Protein AF-A0A1Q5RQG5-F1 (afdb_monomer)

pLDDT: mean 90.96, std 10.61, range [36.56, 98.44]

Sequence (100 aa):
MNDRYRGVFGPRDALFANEADLTARGLAHGDLVEIETALPSGEPRRLTLTAIVYDIARGSVAAYYPEANGLVPLDYQDKESGTPSYKSVPVHIRRTVQAA

Foldseek 3Di:
DADPVQRRDDDQLEKEAAQVQCVVQVHDQQFWKKKWFPDPDDDIQIDIGGYHYDPDDHPDIDGDPPRCVSRFDQVCADPPPSHTPPPDGDIDMHGDPDDD

Structure (mmCIF, N/CA/C/O backbone):
data_AF-A0A1Q5RQG5-F1
#
_entry.id   AF-A0A1Q5RQG5-F1
#
loop_
_atom_site.group_PDB
_atom_site.id
_atom_site.type_symbol
_atom_site.label_atom_id
_atom_site.label_alt_id
_atom_site.label_comp_id
_atom_site.label_asym_id
_atom_site.label_entity_id
_atom_site.label_seq_id
_atom_site.pdbx_PDB_ins_code
_atom_site.Cartn_x
_atom_site.Cartn_y
_atom_site.Cartn_z
_atom_site.occupancy
_atom_site.B_iso_or_equiv
_atom_site.auth_seq_id
_atom_site.auth_comp_id
_atom_site.auth_asym_id
_atom_site.auth_atom_id
_atom_site.pdbx_PDB_model_num
ATOM 1 N N . MET A 1 1 ? 6.945 15.653 -10.004 1.00 62.50 1 MET A N 1
ATOM 2 C CA . MET A 1 1 ? 7.755 15.600 -8.765 1.00 62.50 1 MET A CA 1
ATOM 3 C C . MET A 1 1 ? 8.335 14.195 -8.695 1.00 62.50 1 MET A C 1
ATOM 5 O O . MET A 1 1 ? 7.542 13.275 -8.726 1.00 62.50 1 MET A O 1
ATOM 9 N N . ASN A 1 2 ? 9.660 14.009 -8.691 1.00 83.50 2 ASN A N 1
ATOM 10 C CA . ASN A 1 2 ? 10.280 12.677 -8.834 1.00 83.50 2 ASN A CA 1
ATOM 11 C C . ASN A 1 2 ? 10.879 12.201 -7.501 1.00 83.50 2 ASN A C 1
ATOM 13 O O . ASN A 1 2 ? 11.639 12.953 -6.884 1.00 83.50 2 ASN A O 1
ATOM 17 N N . ASP A 1 3 ? 10.600 10.962 -7.089 1.00 83.88 3 ASP A N 1
ATOM 18 C CA . ASP A 1 3 ? 11.326 10.299 -5.999 1.00 83.88 3 ASP A CA 1
ATOM 19 C C . ASP A 1 3 ? 12.568 9.610 -6.575 1.00 83.88 3 ASP A C 1
ATOM 21 O O . ASP A 1 3 ? 12.554 8.455 -7.005 1.00 83.88 3 ASP A O 1
ATOM 25 N N . ARG A 1 4 ? 13.673 10.356 -6.568 1.00 85.38 4 ARG A N 1
ATOM 26 C CA . ARG A 1 4 ? 14.973 9.875 -7.044 1.00 85.38 4 ARG A CA 1
ATOM 27 C C . ARG A 1 4 ? 15.570 8.778 -6.162 1.00 85.38 4 ARG A C 1
ATOM 29 O O . ARG A 1 4 ? 16.405 8.032 -6.656 1.00 85.38 4 ARG A O 1
ATOM 36 N N . TYR A 1 5 ? 15.168 8.674 -4.895 1.00 84.75 5 TYR A N 1
ATOM 37 C CA . TYR A 1 5 ? 15.681 7.640 -3.993 1.00 84.75 5 TYR A CA 1
ATOM 38 C C . TYR A 1 5 ? 15.096 6.269 -4.321 1.00 84.75 5 TYR A C 1
ATOM 40 O O . TYR A 1 5 ? 15.781 5.264 -4.166 1.00 84.75 5 TYR A O 1
ATOM 48 N N . ARG A 1 6 ? 13.847 6.233 -4.795 1.00 84.31 6 ARG A N 1
ATOM 49 C CA . ARG A 1 6 ? 13.139 4.992 -5.152 1.00 84.31 6 ARG A CA 1
ATOM 50 C C . ARG A 1 6 ? 13.032 4.748 -6.655 1.00 84.31 6 ARG A C 1
ATOM 52 O O . ARG A 1 6 ? 12.378 3.798 -7.065 1.00 84.31 6 ARG A O 1
ATOM 59 N N . GLY A 1 7 ? 13.637 5.610 -7.473 1.00 81.88 7 GLY A N 1
ATOM 60 C CA . GLY A 1 7 ? 13.565 5.515 -8.933 1.00 81.88 7 GLY A CA 1
ATOM 61 C C . GLY A 1 7 ? 12.155 5.725 -9.499 1.00 81.88 7 GLY A C 1
ATOM 62 O O . GLY A 1 7 ? 11.872 5.254 -10.595 1.00 81.88 7 GLY A O 1
ATOM 63 N N . VAL A 1 8 ? 11.270 6.416 -8.769 1.00 82.38 8 VAL A N 1
ATOM 64 C CA . VAL A 1 8 ? 9.901 6.702 -9.220 1.00 82.38 8 VAL A CA 1
ATOM 65 C C . VAL A 1 8 ? 9.858 8.081 -9.867 1.00 82.38 8 VAL A C 1
ATOM 67 O O . VAL A 1 8 ? 10.124 9.107 -9.231 1.00 82.38 8 VAL A O 1
ATOM 70 N N . PHE A 1 9 ? 9.504 8.104 -11.148 1.00 82.69 9 PHE A N 1
ATOM 71 C CA . PHE A 1 9 ? 9.395 9.312 -11.958 1.00 82.69 9 PHE A CA 1
ATOM 72 C C . PHE A 1 9 ? 7.934 9.537 -12.345 1.00 82.69 9 PHE A C 1
ATOM 74 O O . PHE A 1 9 ? 7.261 8.606 -12.777 1.00 82.69 9 PHE A O 1
ATOM 81 N N . GLY A 1 10 ? 7.451 10.774 -12.221 1.00 78.44 10 GLY A N 1
ATOM 82 C CA . GLY A 1 10 ? 6.058 11.099 -12.534 1.00 78.44 10 GLY A CA 1
ATOM 83 C C . GLY A 1 10 ? 5.115 11.020 -11.322 1.00 78.44 10 GLY A C 1
ATOM 84 O O . GLY A 1 10 ? 5.503 11.475 -10.242 1.00 78.44 10 GLY A O 1
ATOM 85 N N . PRO A 1 11 ? 3.857 10.572 -11.501 1.00 80.25 11 PRO A N 1
ATOM 86 C CA . PRO A 1 11 ? 2.848 10.549 -10.441 1.00 80.25 11 PRO A CA 1
ATOM 87 C C . PRO A 1 11 ? 3.259 9.689 -9.241 1.00 80.25 11 PRO A C 1
ATOM 89 O O . PRO A 1 11 ? 3.971 8.696 -9.377 1.00 80.25 11 PRO A O 1
ATOM 92 N N . ARG A 1 12 ? 2.787 10.074 -8.052 1.00 90.75 12 ARG A N 1
ATOM 93 C CA . ARG A 1 12 ? 3.045 9.377 -6.778 1.00 90.75 12 ARG A CA 1
ATOM 94 C C . ARG A 1 12 ? 1.956 8.356 -6.438 1.00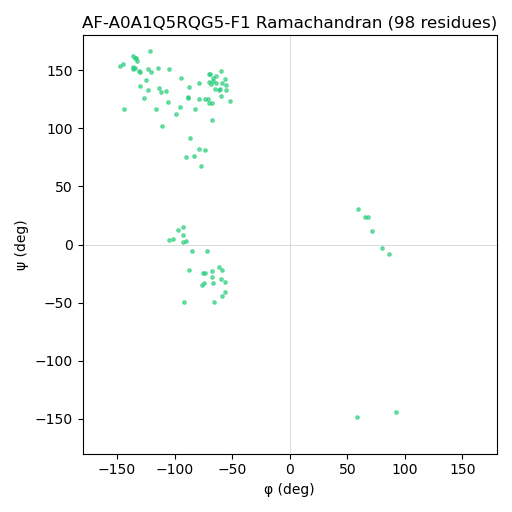 90.75 12 ARG A C 1
ATOM 96 O O . ARG A 1 12 ? 1.905 7.860 -5.317 1.00 90.75 12 ARG A O 1
ATOM 103 N N . ASP A 1 13 ? 1.133 7.997 -7.416 1.00 92.56 13 ASP A N 1
ATOM 104 C CA . ASP A 1 13 ? 0.119 6.951 -7.299 1.00 92.56 13 ASP A CA 1
ATOM 105 C C . ASP A 1 13 ? 0.802 5.580 -7.398 1.00 92.56 13 ASP A C 1
ATOM 107 O O . ASP A 1 13 ? 0.680 4.864 -8.390 1.00 92.56 13 ASP A O 1
ATOM 111 N N . ALA A 1 14 ? 1.603 5.253 -6.383 1.00 94.69 14 ALA A N 1
ATOM 112 C CA . ALA A 1 14 ? 2.471 4.085 -6.344 1.00 94.69 14 ALA A CA 1
ATOM 113 C C . ALA A 1 14 ? 2.170 3.210 -5.123 1.00 94.69 14 ALA A C 1
ATOM 115 O O . ALA A 1 14 ? 2.111 3.697 -3.991 1.00 94.69 14 ALA A O 1
ATOM 116 N N . LEU A 1 15 ? 2.050 1.906 -5.366 1.00 96.94 15 LEU A N 1
ATOM 117 C CA . LEU A 1 15 ? 1.994 0.864 -4.353 1.00 96.94 15 LEU A CA 1
ATOM 118 C C . LEU A 1 15 ? 3.277 0.033 -4.422 1.00 96.94 15 LEU A C 1
ATOM 120 O O . LEU A 1 15 ? 3.432 -0.821 -5.293 1.00 96.94 15 LEU A O 1
ATOM 124 N N . PHE A 1 16 ? 4.195 0.279 -3.496 1.00 97.44 16 PHE A N 1
ATOM 125 C CA . PHE A 1 16 ? 5.414 -0.504 -3.350 1.00 97.44 16 PHE A CA 1
ATOM 126 C C . PHE A 1 16 ? 5.094 -1.866 -2.745 1.00 97.44 16 PHE A C 1
ATOM 128 O O . PHE A 1 16 ? 4.504 -1.939 -1.664 1.00 97.44 16 PHE A O 1
ATOM 135 N N . ALA A 1 17 ? 5.502 -2.935 -3.419 1.00 98.00 17 ALA A N 1
ATOM 136 C CA . ALA A 1 17 ? 5.224 -4.301 -3.000 1.00 98.00 17 ALA A CA 1
ATOM 137 C C . ALA A 1 17 ? 6.386 -5.239 -3.332 1.00 98.00 17 ALA A C 1
ATOM 139 O O . ALA A 1 17 ? 7.167 -4.999 -4.256 1.00 98.00 17 ALA A O 1
ATOM 140 N N . ASN A 1 18 ? 6.470 -6.337 -2.583 1.00 98.44 18 ASN A N 1
ATOM 141 C CA . ASN A 1 18 ? 7.432 -7.392 -2.852 1.00 98.44 18 ASN A CA 1
ATOM 142 C C . ASN A 1 18 ? 7.078 -8.123 -4.161 1.00 98.44 18 ASN A C 1
ATOM 144 O O . ASN A 1 18 ? 5.915 -8.457 -4.399 1.00 98.44 18 ASN A O 1
ATOM 148 N N . GLU A 1 19 ? 8.082 -8.423 -4.987 1.00 98.12 19 GLU A N 1
ATOM 149 C CA . GLU A 1 19 ? 7.898 -9.102 -6.279 1.00 98.12 19 GLU A CA 1
ATOM 150 C C . GLU A 1 19 ? 7.182 -10.455 -6.151 1.00 98.12 19 GLU A C 1
ATOM 152 O O . GLU A 1 19 ? 6.287 -10.765 -6.943 1.00 98.12 19 GLU A O 1
ATOM 157 N N . ALA A 1 20 ? 7.514 -11.246 -5.126 1.00 98.31 20 ALA A N 1
ATOM 158 C CA . ALA A 1 20 ? 6.900 -12.554 -4.915 1.00 98.31 20 ALA A CA 1
ATOM 159 C C . ALA A 1 20 ? 5.410 -12.438 -4.559 1.00 98.31 20 ALA A C 1
ATOM 161 O O . ALA A 1 20 ? 4.609 -13.288 -4.948 1.00 98.31 20 ALA A O 1
ATOM 162 N N . ASP A 1 21 ? 5.020 -11.380 -3.847 1.00 98.00 21 ASP A N 1
ATOM 163 C CA . ASP A 1 21 ? 3.628 -11.159 -3.456 1.00 98.00 21 ASP A CA 1
ATOM 164 C C . ASP A 1 21 ? 2.770 -10.655 -4.616 1.00 98.00 21 ASP A C 1
ATOM 166 O O . ASP A 1 21 ? 1.594 -11.028 -4.699 1.00 98.00 21 ASP A O 1
ATOM 170 N N . LEU A 1 22 ? 3.346 -9.842 -5.507 1.00 97.38 22 LEU A N 1
ATOM 171 C CA . LEU A 1 22 ? 2.707 -9.455 -6.765 1.00 97.38 22 LEU A CA 1
ATOM 172 C C . LEU A 1 22 ? 2.541 -10.674 -7.677 1.00 97.38 22 LEU A C 1
ATOM 174 O O . 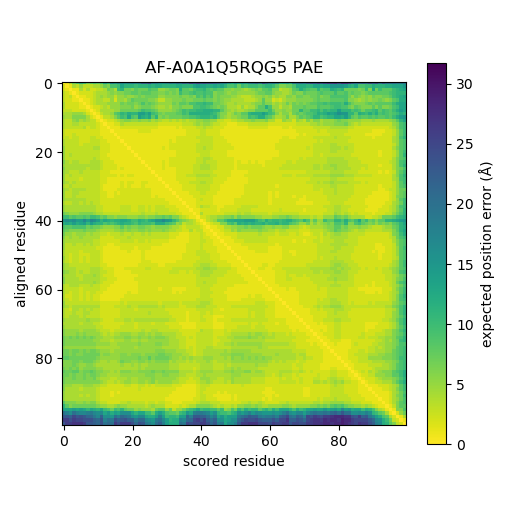LEU A 1 22 ? 1.426 -10.970 -8.109 1.00 97.38 22 LEU A O 1
ATOM 178 N N . THR A 1 23 ? 3.612 -11.446 -7.869 1.00 97.12 23 THR A N 1
ATOM 179 C CA . THR A 1 23 ? 3.609 -12.653 -8.709 1.00 97.12 23 THR A CA 1
ATOM 180 C C . THR A 1 23 ? 2.581 -13.676 -8.224 1.00 97.12 23 THR A C 1
ATOM 182 O O . THR A 1 23 ? 1.797 -14.191 -9.019 1.00 97.12 23 THR A O 1
ATOM 185 N N . ALA A 1 24 ? 2.504 -13.920 -6.910 1.00 97.00 24 ALA A N 1
ATOM 186 C CA . ALA A 1 24 ? 1.514 -14.823 -6.315 1.00 97.00 24 ALA A CA 1
ATOM 187 C C . ALA A 1 24 ? 0.055 -14.377 -6.541 1.00 97.00 24 ALA A C 1
ATOM 189 O O . ALA A 1 24 ? -0.862 -15.187 -6.420 1.00 97.00 24 ALA A O 1
ATOM 190 N N . ARG A 1 25 ? -0.167 -13.099 -6.870 1.00 95.25 25 ARG A N 1
ATOM 191 C CA . ARG A 1 25 ? -1.475 -12.513 -7.203 1.00 95.25 25 ARG A CA 1
ATOM 192 C C . ARG A 1 25 ? -1.688 -12.341 -8.712 1.00 95.25 25 ARG A C 1
ATOM 194 O O . ARG A 1 25 ? -2.704 -11.780 -9.110 1.00 95.25 25 ARG A O 1
ATOM 201 N N . GLY A 1 26 ? -0.756 -12.806 -9.548 1.00 96.06 26 GLY A N 1
ATOM 202 C CA . GLY A 1 26 ? -0.804 -12.626 -11.002 1.00 96.06 26 GLY A CA 1
ATOM 203 C C . GLY A 1 26 ? -0.608 -11.173 -11.452 1.00 96.06 26 GLY A C 1
ATOM 204 O O . GLY A 1 26 ? -1.077 -10.809 -12.530 1.00 96.06 26 GLY A O 1
ATOM 205 N N . LEU A 1 27 ? 0.043 -10.351 -10.623 1.00 96.38 27 LEU A N 1
ATOM 206 C CA . LEU A 1 27 ? 0.343 -8.941 -10.871 1.00 96.38 27 LEU A CA 1
ATOM 207 C C . LEU A 1 27 ? 1.822 -8.761 -11.231 1.00 96.38 27 LEU A C 1
ATOM 209 O O . LEU A 1 27 ? 2.675 -9.506 -10.747 1.00 96.38 27 LEU A O 1
ATOM 213 N N . ALA A 1 28 ? 2.125 -7.741 -12.030 1.00 96.06 28 ALA A N 1
ATOM 214 C CA . ALA A 1 28 ? 3.485 -7.369 -12.412 1.00 96.06 28 ALA A CA 1
ATOM 215 C C . ALA A 1 28 ? 3.833 -5.926 -12.006 1.00 96.06 28 ALA A C 1
ATOM 217 O O . ALA A 1 28 ? 2.961 -5.123 -11.673 1.00 96.06 28 ALA A O 1
ATOM 218 N N . HIS A 1 29 ? 5.124 -5.584 -12.050 1.00 94.94 29 HIS A N 1
ATOM 219 C CA . HIS A 1 29 ? 5.563 -4.189 -11.970 1.00 94.94 29 HIS A CA 1
ATOM 220 C C . HIS A 1 29 ? 4.868 -3.357 -13.060 1.00 94.94 29 HIS A C 1
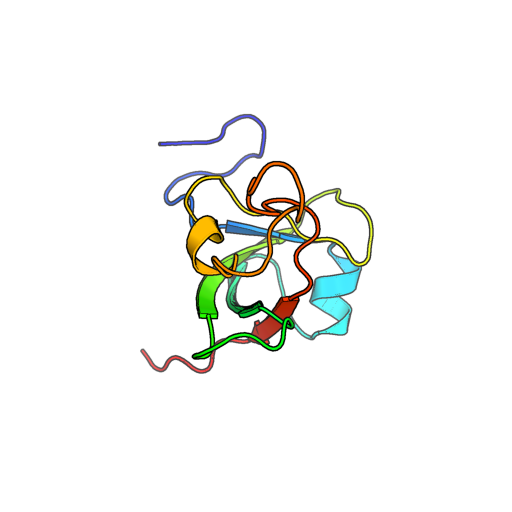ATOM 222 O O . HIS A 1 29 ? 4.859 -3.750 -14.224 1.00 94.94 29 HIS A O 1
ATOM 228 N N . GLY A 1 30 ? 4.339 -2.194 -12.691 1.00 93.38 30 GLY A N 1
ATOM 229 C CA . GLY A 1 30 ? 3.626 -1.288 -13.588 1.00 93.38 30 GLY A CA 1
ATOM 230 C C . GLY A 1 30 ? 2.133 -1.588 -13.740 1.00 93.38 30 GLY A C 1
ATOM 231 O O . GLY A 1 30 ? 1.428 -0.763 -14.318 1.00 93.38 30 GLY A O 1
ATOM 232 N N . ASP A 1 31 ? 1.627 -2.708 -13.208 1.00 95.00 31 ASP A N 1
ATOM 233 C CA . ASP A 1 31 ? 0.191 -2.998 -13.245 1.00 95.00 31 ASP 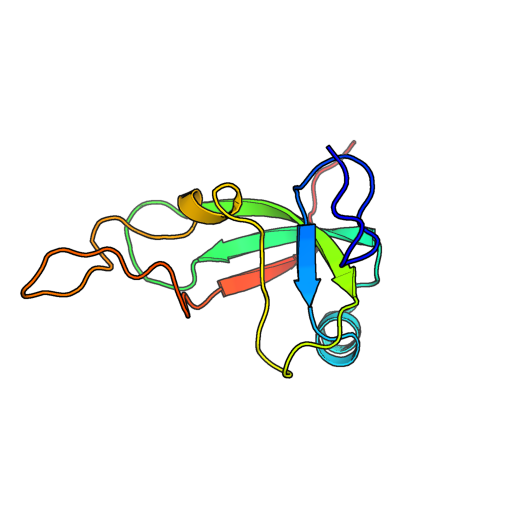A CA 1
ATOM 234 C C . ASP A 1 31 ? -0.592 -1.964 -12.432 1.00 95.00 31 ASP A C 1
ATOM 236 O O . ASP A 1 31 ? -0.218 -1.598 -11.315 1.00 95.00 31 ASP A O 1
ATOM 240 N N . LEU A 1 32 ? -1.735 -1.546 -12.967 1.00 95.50 32 LEU A N 1
ATOM 241 C CA . LEU A 1 32 ? -2.694 -0.736 -12.234 1.00 95.50 32 LEU A CA 1
ATOM 242 C C . LEU A 1 32 ? -3.515 -1.646 -11.301 1.00 95.50 32 LEU A C 1
ATOM 244 O O . LEU A 1 32 ? -4.113 -2.640 -11.729 1.00 95.50 32 LEU A O 1
ATOM 248 N N . VAL A 1 33 ? -3.530 -1.325 -10.011 1.00 96.56 33 VAL A N 1
ATOM 249 C CA . VAL A 1 33 ? -4.151 -2.140 -8.962 1.00 96.56 33 VAL A CA 1
ATOM 250 C C . VAL A 1 33 ? -5.162 -1.332 -8.167 1.00 96.56 33 VAL A C 1
ATOM 252 O O . VAL A 1 33 ? -4.943 -0.161 -7.865 1.00 96.56 33 VAL A O 1
ATOM 255 N N . GLU A 1 34 ? -6.263 -1.982 -7.805 1.00 96.62 34 GLU A N 1
ATOM 256 C CA . GLU A 1 34 ? -7.186 -1.475 -6.796 1.00 96.62 34 GLU A CA 1
ATOM 257 C C . GLU A 1 34 ? -6.717 -1.970 -5.423 1.00 96.62 34 GLU A C 1
ATOM 259 O O . GLU A 1 34 ? -6.503 -3.171 -5.215 1.00 96.62 34 GLU A O 1
ATOM 264 N N . ILE A 1 35 ? -6.552 -1.038 -4.487 1.00 96.31 35 ILE A N 1
ATOM 265 C CA . ILE A 1 35 ? -6.280 -1.313 -3.078 1.00 96.31 35 ILE A CA 1
ATOM 266 C C . ILE A 1 35 ? -7.493 -0.901 -2.247 1.00 96.31 35 ILE A C 1
ATOM 268 O O . ILE A 1 35 ? -8.022 0.196 -2.407 1.00 96.31 35 ILE A O 1
ATOM 272 N N . GLU A 1 36 ? -7.938 -1.785 -1.363 1.00 96.06 36 GLU A N 1
ATOM 273 C CA . GLU A 1 36 ? -9.131 -1.609 -0.532 1.00 96.06 36 GLU A CA 1
ATOM 274 C C . GLU A 1 36 ? -8.784 -1.898 0.927 1.00 96.06 36 GLU A C 1
ATOM 276 O O . GLU A 1 36 ? -8.108 -2.884 1.215 1.00 96.06 36 GLU A O 1
ATOM 281 N N . THR A 1 37 ? -9.245 -1.072 1.863 1.00 95.88 37 THR A N 1
ATOM 282 C CA . THR A 1 37 ? -9.074 -1.362 3.296 1.00 95.88 37 THR A CA 1
ATOM 283 C C . THR A 1 37 ? -9.846 -2.618 3.698 1.00 95.88 37 THR A C 1
ATOM 285 O O . THR A 1 37 ? -11.016 -2.769 3.363 1.00 95.88 37 THR A O 1
ATOM 288 N N . ALA A 1 38 ? -9.200 -3.510 4.452 1.00 95.31 38 ALA A N 1
ATOM 289 C CA . ALA A 1 38 ? -9.797 -4.749 4.962 1.00 95.31 38 ALA A CA 1
ATOM 290 C C . ALA A 1 38 ? -10.455 -4.582 6.349 1.00 95.31 38 ALA A C 1
ATOM 292 O O . ALA A 1 38 ? -10.913 -5.554 6.949 1.00 95.31 38 ALA A O 1
ATOM 293 N N . LEU A 1 39 ? -10.466 -3.363 6.893 1.00 93.19 39 LEU A N 1
ATOM 294 C CA . LEU A 1 39 ? -11.119 -3.051 8.162 1.00 93.19 39 LEU A CA 1
ATOM 295 C C . LEU A 1 39 ? -12.636 -2.912 7.962 1.00 93.19 39 LEU A C 1
ATOM 297 O O . LEU A 1 39 ? -13.065 -2.274 6.999 1.00 93.19 39 LEU A O 1
ATOM 301 N N . PRO A 1 40 ? -13.456 -3.436 8.888 1.00 85.88 40 PRO A N 1
ATOM 302 C CA . PRO A 1 40 ? -14.903 -3.294 8.831 1.00 85.88 40 PRO A CA 1
ATOM 303 C C . PRO A 1 40 ? -15.312 -1.900 9.326 1.00 85.88 40 PRO A C 1
ATOM 305 O O . PRO A 1 40 ? -15.666 -1.731 10.490 1.00 85.88 40 PRO A O 1
ATOM 308 N N . SER A 1 41 ? -15.241 -0.890 8.460 1.00 80.31 41 SER A N 1
ATOM 309 C CA . SER A 1 41 ? -15.686 0.465 8.797 1.00 80.31 41 SER A CA 1
ATOM 310 C C . SER A 1 41 ? -16.341 1.166 7.609 1.00 80.31 41 SER A C 1
ATOM 312 O O . SER A 1 41 ? -15.653 1.562 6.665 1.00 80.31 41 SER A O 1
ATOM 314 N N . GLY A 1 42 ? -17.627 1.485 7.763 1.00 82.50 42 GLY A N 1
ATOM 315 C CA . GLY A 1 42 ? -18.362 2.373 6.865 1.00 82.50 42 GLY A CA 1
ATOM 316 C C . GLY A 1 42 ? -18.374 1.898 5.413 1.00 82.50 42 GLY A C 1
ATOM 317 O O . GLY A 1 42 ? -18.368 0.699 5.136 1.00 82.50 42 GLY A O 1
ATOM 318 N N . GLU A 1 43 ? -18.409 2.862 4.494 1.00 87.31 43 G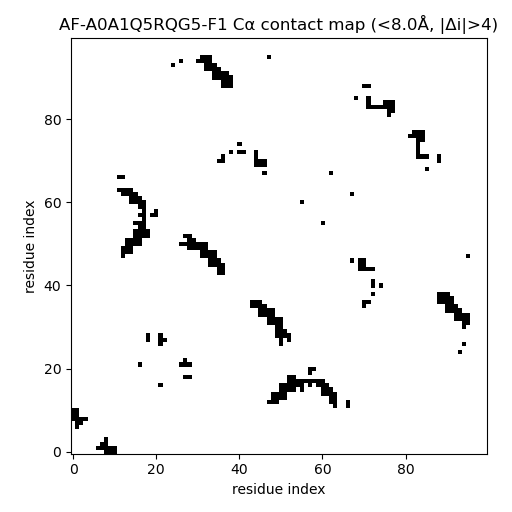LU A N 1
ATOM 319 C CA . GLU A 1 43 ? -18.335 2.591 3.059 1.00 87.31 43 GLU A CA 1
ATOM 320 C C . GLU A 1 43 ? -16.944 2.083 2.643 1.00 87.31 43 GLU A C 1
ATOM 322 O O . GLU A 1 43 ? -15.935 2.539 3.198 1.00 87.31 43 GLU A O 1
ATOM 327 N N . PRO A 1 44 ? -16.864 1.196 1.632 1.00 88.44 44 PRO A N 1
ATOM 328 C CA . PRO A 1 44 ? -15.598 0.720 1.094 1.00 88.44 44 PRO A CA 1
ATOM 329 C C . PRO A 1 44 ? -14.645 1.858 0.721 1.00 88.44 44 PRO A C 1
ATOM 331 O O . PRO A 1 44 ? -14.956 2.725 -0.097 1.00 88.44 44 PRO A O 1
ATOM 334 N N . ARG A 1 45 ? -13.441 1.829 1.296 1.00 94.06 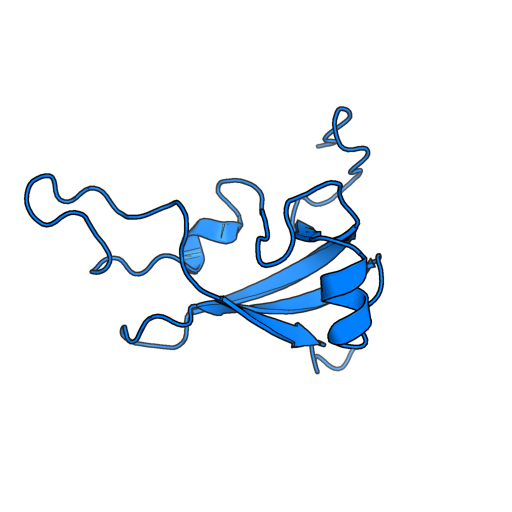45 ARG A N 1
ATOM 335 C CA . ARG A 1 45 ? -12.367 2.786 1.007 1.00 94.06 45 ARG A CA 1
ATOM 336 C C . ARG A 1 45 ? -11.401 2.164 0.018 1.00 94.06 45 ARG A C 1
ATOM 338 O O . ARG A 1 45 ? -10.721 1.197 0.366 1.00 94.06 45 ARG A O 1
ATOM 345 N N . ARG A 1 46 ? -11.356 2.713 -1.198 1.00 95.00 46 ARG A N 1
ATOM 346 C CA . ARG A 1 46 ? -10.569 2.180 -2.317 1.00 95.00 46 ARG A CA 1
ATOM 347 C C . ARG A 1 46 ? -9.728 3.256 -2.978 1.00 95.00 46 ARG A C 1
ATOM 349 O O . ARG A 1 46 ? -10.145 4.410 -3.038 1.00 95.00 46 ARG A O 1
ATOM 356 N N . LEU A 1 47 ? -8.572 2.860 -3.494 1.00 95.50 47 LEU A N 1
ATOM 357 C CA . LEU A 1 47 ? -7.709 3.686 -4.332 1.00 95.50 47 LEU A CA 1
ATOM 358 C C . LEU A 1 47 ? -7.202 2.858 -5.509 1.00 95.50 47 LEU A C 1
ATOM 360 O O . LEU A 1 47 ? -7.030 1.644 -5.394 1.00 95.50 47 LEU A O 1
ATOM 364 N N . THR A 1 48 ? -6.902 3.535 -6.609 1.00 95.88 48 THR A N 1
ATOM 365 C CA . THR A 1 48 ? -6.217 2.936 -7.753 1.00 95.88 48 THR A CA 1
ATOM 366 C C . THR A 1 48 ? -4.780 3.442 -7.768 1.00 95.88 48 THR A C 1
ATOM 368 O O . THR A 1 48 ? -4.557 4.649 -7.791 1.00 95.88 48 THR A O 1
ATOM 371 N N . LEU A 1 49 ? -3.809 2.530 -7.725 1.00 95.56 49 LEU A N 1
ATOM 372 C CA . LEU A 1 49 ? -2.376 2.835 -7.674 1.00 95.56 49 LEU A CA 1
ATOM 373 C C . LEU A 1 49 ? -1.618 1.972 -8.688 1.00 95.56 49 LEU A C 1
ATOM 375 O O . LEU A 1 49 ? -2.095 0.920 -9.103 1.00 95.56 49 LEU A O 1
ATOM 379 N N . THR A 1 50 ? -0.412 2.386 -9.060 1.00 95.06 50 THR A N 1
ATOM 380 C CA . THR A 1 50 ? 0.504 1.593 -9.890 1.00 95.06 50 THR A CA 1
ATOM 381 C C . THR A 1 50 ? 1.364 0.705 -8.998 1.00 95.06 50 THR A C 1
ATOM 383 O O . THR A 1 50 ? 2.024 1.200 -8.084 1.00 95.06 50 THR A O 1
ATOM 386 N N . ALA A 1 51 ? 1.392 -0.602 -9.247 1.00 96.12 51 ALA A N 1
ATOM 387 C CA . ALA A 1 51 ? 2.235 -1.535 -8.511 1.00 96.12 51 ALA A CA 1
ATOM 388 C C . ALA A 1 51 ? 3.714 -1.329 -8.869 1.00 96.12 51 ALA A C 1
ATOM 390 O O . ALA A 1 51 ? 4.112 -1.466 -10.022 1.00 96.12 51 ALA A O 1
ATOM 391 N N . ILE A 1 52 ? 4.549 -1.037 -7.876 1.00 96.06 52 ILE A N 1
ATOM 392 C CA . ILE A 1 52 ? 5.991 -0.855 -8.035 1.00 96.06 52 ILE A CA 1
ATOM 393 C C . ILE A 1 52 ? 6.702 -1.949 -7.242 1.00 96.06 52 ILE A C 1
ATOM 395 O O . ILE A 1 52 ? 6.606 -2.008 -6.017 1.00 96.06 52 ILE A O 1
ATOM 399 N N . VAL A 1 53 ? 7.436 -2.817 -7.938 1.00 96.19 53 VAL A N 1
ATOM 400 C CA . VAL A 1 53 ? 8.328 -3.785 -7.281 1.00 96.19 53 VAL A CA 1
ATOM 401 C C . VAL A 1 53 ? 9.371 -3.037 -6.453 1.00 96.19 53 VAL A C 1
ATOM 403 O O . VAL A 1 53 ? 10.053 -2.146 -6.959 1.00 96.19 53 VAL A O 1
ATOM 406 N N . TYR A 1 54 ? 9.486 -3.407 -5.181 1.00 96.44 54 TYR A N 1
ATOM 407 C CA . TYR A 1 54 ? 10.434 -2.817 -4.245 1.00 96.44 54 TYR A CA 1
ATOM 408 C C . TYR A 1 54 ? 10.909 -3.851 -3.225 1.00 96.44 54 TYR A C 1
ATOM 410 O O . TYR A 1 54 ? 10.185 -4.798 -2.906 1.00 96.44 54 TYR A O 1
ATOM 418 N N . ASP A 1 55 ? 12.110 -3.645 -2.684 1.00 95.88 55 ASP A N 1
ATOM 419 C CA . ASP A 1 55 ? 12.633 -4.448 -1.578 1.00 95.88 55 ASP A CA 1
ATOM 420 C C . ASP A 1 55 ? 11.921 -4.065 -0.270 1.00 95.88 55 ASP A C 1
ATOM 422 O O . ASP A 1 55 ? 12.358 -3.215 0.508 1.00 95.88 55 ASP A O 1
ATOM 426 N N . ILE A 1 56 ? 10.731 -4.635 -0.096 1.00 96.25 56 ILE A N 1
ATOM 427 C CA . ILE A 1 56 ? 9.905 -4.548 1.104 1.00 96.25 56 ILE A CA 1
ATOM 428 C C . ILE A 1 56 ? 9.618 -5.961 1.611 1.00 96.25 56 ILE A C 1
ATOM 430 O O . ILE A 1 56 ? 9.566 -6.925 0.838 1.00 96.25 56 ILE A O 1
ATOM 434 N N . ALA A 1 57 ? 9.425 -6.086 2.924 1.00 97.81 57 ALA A N 1
ATOM 435 C CA . ALA A 1 57 ? 9.094 -7.356 3.552 1.00 97.81 57 ALA A CA 1
ATOM 436 C C . ALA A 1 57 ? 7.838 -7.980 2.924 1.00 97.81 57 ALA A C 1
ATOM 438 O O . ALA A 1 57 ? 6.833 -7.300 2.697 1.00 97.81 57 ALA A O 1
ATOM 439 N N . ARG A 1 58 ? 7.888 -9.295 2.684 1.00 97.81 58 ARG A N 1
ATOM 440 C CA . ARG A 1 58 ? 6.733 -10.050 2.189 1.00 97.81 58 ARG A CA 1
ATOM 441 C C . ARG A 1 58 ? 5.526 -9.895 3.116 1.00 97.81 58 ARG A C 1
ATOM 443 O O . ARG A 1 58 ? 5.667 -9.860 4.337 1.00 97.81 58 ARG A O 1
ATOM 450 N N . GLY A 1 59 ? 4.339 -9.812 2.527 1.00 97.25 59 GLY A N 1
ATOM 451 C CA . GLY A 1 59 ? 3.070 -9.543 3.198 1.00 97.25 59 GLY A CA 1
ATOM 452 C C . GLY A 1 59 ? 2.821 -8.064 3.501 1.00 97.25 59 GLY A C 1
ATOM 453 O O . GLY A 1 59 ? 1.749 -7.739 4.003 1.00 97.25 59 GLY A O 1
ATOM 454 N N . SER A 1 60 ? 3.770 -7.173 3.198 1.00 97.69 60 SER A N 1
ATOM 455 C CA . SER A 1 60 ? 3.646 -5.731 3.426 1.00 97.69 60 SER A CA 1
ATOM 456 C C . SER A 1 60 ? 3.630 -4.957 2.113 1.00 97.69 60 SER A C 1
ATOM 458 O O . SER A 1 60 ? 4.235 -5.358 1.119 1.00 97.69 60 SER A O 1
ATOM 460 N N . VAL A 1 61 ? 2.965 -3.806 2.136 1.00 97.69 61 VAL A N 1
ATOM 461 C CA . VAL A 1 61 ? 2.993 -2.817 1.058 1.00 97.69 61 VAL A CA 1
ATOM 462 C C . VAL A 1 61 ? 3.228 -1.431 1.636 1.00 97.69 61 VAL A C 1
ATOM 464 O O . VAL A 1 61 ? 2.958 -1.185 2.813 1.00 97.69 61 VAL A O 1
ATOM 467 N N . ALA A 1 62 ? 3.728 -0.522 0.810 1.00 96.94 62 ALA A N 1
ATOM 468 C CA . ALA A 1 62 ? 3.859 0.883 1.160 1.00 96.94 62 ALA A CA 1
ATOM 469 C C . ALA A 1 62 ? 3.288 1.761 0.050 1.00 96.94 62 ALA A C 1
ATOM 471 O O . ALA A 1 62 ? 3.346 1.422 -1.126 1.00 96.94 62 ALA A O 1
ATOM 472 N N . ALA A 1 63 ? 2.767 2.915 0.433 1.00 96.12 63 ALA A N 1
ATOM 473 C CA . ALA A 1 63 ? 2.316 3.949 -0.480 1.00 96.12 63 ALA A CA 1
ATOM 474 C C . ALA A 1 63 ? 2.807 5.299 0.038 1.00 96.12 63 ALA A C 1
ATOM 476 O O . ALA A 1 63 ? 3.208 5.429 1.201 1.00 96.12 63 ALA A O 1
ATOM 477 N N . TYR A 1 64 ? 2.819 6.300 -0.832 1.00 94.25 64 TYR A N 1
ATOM 478 C CA . TYR A 1 64 ? 3.209 7.634 -0.415 1.00 94.25 64 TYR A CA 1
ATOM 479 C C . TYR A 1 64 ? 2.152 8.263 0.507 1.00 94.25 64 TYR A C 1
ATOM 481 O O . TYR A 1 64 ? 0.950 8.015 0.397 1.00 94.25 64 TYR A O 1
ATOM 489 N N . TYR A 1 65 ? 2.636 9.068 1.453 1.00 91.69 65 TYR A N 1
ATOM 490 C CA . TYR A 1 65 ? 1.809 10.024 2.178 1.00 91.69 65 TYR A CA 1
ATOM 491 C C . TYR A 1 65 ? 1.755 11.338 1.380 1.00 91.69 65 TYR A C 1
ATOM 493 O O . TYR A 1 65 ? 2.829 11.820 0.981 1.00 91.69 65 TYR A O 1
ATOM 501 N N . PRO A 1 66 ? 0.569 11.963 1.222 1.00 93.00 66 PRO A N 1
ATOM 502 C CA . PRO A 1 66 ? -0.740 11.596 1.790 1.00 93.00 66 PRO A CA 1
ATOM 503 C C . PRO A 1 66 ? -1.619 10.698 0.895 1.00 93.00 66 PRO A C 1
ATOM 505 O O . PRO A 1 66 ? -2.788 10.488 1.215 1.00 93.00 66 PRO A O 1
ATOM 508 N N . GLU A 1 67 ? -1.094 10.192 -0.220 1.00 93.62 67 GLU A N 1
ATOM 509 C CA . GLU A 1 67 ? -1.853 9.545 -1.297 1.00 93.62 67 GLU A CA 1
ATOM 510 C C . GLU A 1 67 ? -2.702 8.351 -0.814 1.00 93.62 67 GLU A C 1
ATOM 512 O O . GLU A 1 67 ? -3.809 8.149 -1.305 1.00 93.62 67 GLU A O 1
ATOM 517 N N . ALA A 1 68 ? -2.251 7.614 0.210 1.00 94.94 68 ALA A N 1
ATOM 518 C CA . ALA A 1 68 ? -2.991 6.484 0.786 1.00 94.94 68 ALA A CA 1
ATOM 519 C C . ALA A 1 68 ? -3.897 6.812 1.991 1.00 94.94 68 ALA A C 1
ATOM 521 O O . ALA A 1 68 ? -4.540 5.908 2.528 1.00 94.94 68 ALA A O 1
ATOM 522 N N . ASN A 1 69 ? -4.005 8.077 2.423 1.00 94.38 69 ASN A N 1
ATOM 523 C CA . ASN A 1 69 ? -4.787 8.439 3.618 1.00 94.38 69 ASN A CA 1
ATOM 524 C C . ASN A 1 69 ? -6.268 8.051 3.506 1.00 94.38 69 ASN A C 1
ATOM 526 O O . ASN A 1 69 ? -6.892 7.738 4.516 1.00 94.38 69 ASN A O 1
ATOM 530 N N . GLY A 1 70 ? -6.823 8.033 2.289 1.00 93.12 70 GLY A N 1
ATOM 531 C CA . GLY A 1 70 ? -8.216 7.650 2.043 1.00 93.12 70 GLY A CA 1
ATOM 532 C C . GLY A 1 70 ? -8.565 6.232 2.505 1.00 93.12 70 GLY A C 1
ATOM 533 O O . GLY A 1 70 ? -9.736 5.967 2.786 1.00 93.12 70 GLY A O 1
ATOM 534 N N . LEU A 1 71 ? -7.564 5.351 2.639 1.00 94.75 71 LEU A N 1
ATOM 535 C CA . LEU A 1 71 ? -7.727 3.983 3.130 1.00 94.75 71 LEU A CA 1
ATOM 536 C C . LEU A 1 71 ? -7.926 3.916 4.646 1.00 94.75 71 LEU A C 1
ATOM 538 O O . LEU A 1 71 ? -8.523 2.957 5.118 1.00 94.75 71 LEU A O 1
ATOM 542 N N . VAL A 1 72 ? -7.467 4.905 5.415 1.00 94.31 72 VAL A N 1
ATOM 543 C CA . VAL A 1 72 ? -7.530 4.870 6.883 1.00 94.31 72 VAL A CA 1
ATOM 544 C C . VAL A 1 72 ? -8.922 5.312 7.344 1.00 94.31 72 VAL A C 1
ATOM 546 O O . VAL A 1 72 ? -9.307 6.461 7.104 1.00 94.31 72 VAL A O 1
ATOM 549 N N . PRO A 1 73 ? -9.711 4.443 7.998 1.00 92.81 73 PRO A N 1
ATOM 550 C CA . PRO A 1 73 ? -10.976 4.865 8.577 1.00 92.81 73 PRO A CA 1
ATOM 551 C C . PRO A 1 73 ? -10.779 5.846 9.733 1.00 92.81 73 PRO A C 1
ATOM 553 O O . PRO A 1 73 ? -9.845 5.702 10.518 1.00 92.81 73 PRO A O 1
ATOM 556 N N . LEU A 1 74 ? -11.675 6.828 9.859 1.00 89.81 74 LEU A N 1
ATOM 557 C CA . LEU A 1 74 ? -11.596 7.830 10.930 1.00 89.81 74 LEU A CA 1
ATOM 558 C C . LEU A 1 74 ? -11.855 7.233 12.319 1.00 89.81 74 LEU A C 1
ATOM 560 O O . LEU A 1 74 ? -11.345 7.745 13.304 1.00 89.81 74 LEU A O 1
ATOM 564 N N . ASP A 1 75 ? -12.628 6.154 12.399 1.00 90.44 75 ASP A N 1
ATOM 565 C CA . ASP A 1 75 ? -12.892 5.406 13.630 1.00 90.44 75 ASP A CA 1
ATOM 566 C C . ASP A 1 75 ? -11.801 4.361 13.940 1.00 90.44 75 ASP A C 1
ATOM 568 O O . ASP A 1 75 ? -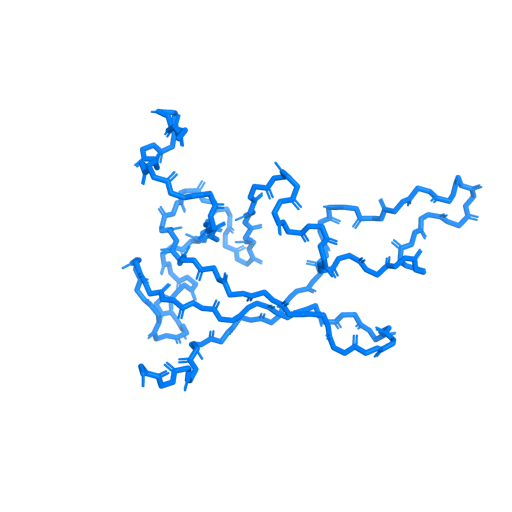11.793 3.777 15.026 1.00 90.44 75 ASP A O 1
ATOM 572 N N . TYR A 1 76 ? -10.834 4.164 13.034 1.00 92.06 76 TYR A N 1
ATOM 573 C CA . TYR A 1 76 ? -9.657 3.330 13.262 1.00 92.06 76 TYR A CA 1
ATOM 574 C C . TYR A 1 76 ? -8.511 4.157 13.851 1.00 92.06 76 TYR A C 1
ATOM 576 O O . TYR A 1 76 ? -7.529 4.523 13.196 1.00 92.06 76 TYR A O 1
ATOM 584 N N . GLN A 1 77 ? -8.661 4.457 15.133 1.00 93.94 77 GLN A N 1
ATOM 585 C CA . GLN A 1 77 ? -7.768 5.322 15.890 1.00 93.94 77 GLN A CA 1
ATOM 586 C C . GLN A 1 77 ? -7.414 4.717 17.246 1.00 93.94 77 GLN A C 1
ATOM 588 O O . GLN A 1 77 ? -8.108 3.844 17.773 1.00 93.94 77 GLN A O 1
ATOM 593 N N . ASP A 1 78 ? -6.325 5.214 17.819 1.00 93.38 78 ASP A N 1
ATOM 594 C CA . ASP A 1 78 ? -5.992 4.955 19.209 1.00 93.38 78 ASP A CA 1
ATOM 595 C C . ASP A 1 78 ? -7.098 5.497 20.133 1.00 93.38 78 ASP A C 1
ATOM 597 O O . ASP A 1 78 ? -7.580 6.620 19.960 1.00 93.38 78 ASP A O 1
ATOM 601 N N . LYS A 1 79 ? -7.529 4.687 21.106 1.00 92.81 79 LYS A N 1
ATOM 602 C CA . LYS A 1 79 ? -8.715 4.992 21.924 1.00 92.81 79 LYS A CA 1
ATOM 603 C C . LYS A 1 79 ? -8.484 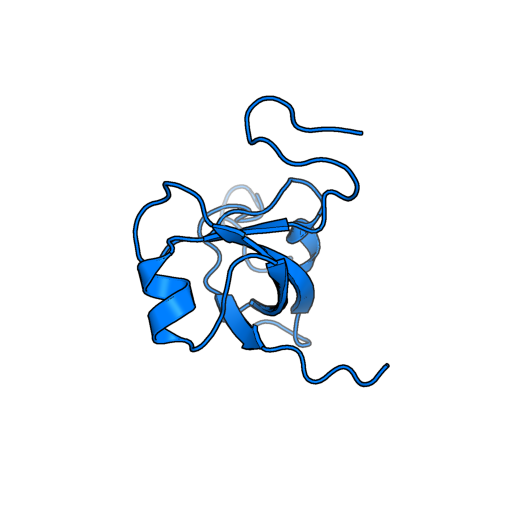6.105 22.943 1.00 92.81 79 LYS A C 1
ATOM 605 O O . LYS A 1 79 ? -9.455 6.726 23.364 1.00 92.81 79 LYS A O 1
ATOM 610 N N . GLU A 1 80 ? -7.239 6.333 23.351 1.00 95.94 80 GLU A N 1
ATOM 611 C CA . GLU A 1 80 ? -6.901 7.325 24.374 1.00 95.94 80 GLU A CA 1
ATOM 612 C C . GLU A 1 80 ? -6.572 8.676 23.740 1.00 95.94 80 GLU A C 1
ATOM 614 O O . GLU A 1 80 ? -7.121 9.704 24.130 1.00 95.94 80 GLU A O 1
ATOM 619 N N . SER A 1 81 ? -5.698 8.675 22.734 1.00 95.81 81 SER A N 1
ATOM 620 C CA . SER A 1 81 ? -5.221 9.896 22.077 1.00 95.81 81 SER A CA 1
ATOM 621 C C . SER A 1 81 ? -6.106 10.368 20.923 1.00 95.81 81 SER A C 1
ATOM 623 O O . SER A 1 81 ? -6.023 11.530 20.530 1.00 95.81 81 SER A O 1
ATOM 625 N N . GLY A 1 82 ? -6.911 9.476 20.337 1.00 93.44 82 GLY A N 1
ATOM 626 C CA . GLY A 1 82 ? -7.657 9.747 19.107 1.00 93.44 82 GLY A CA 1
ATOM 627 C C . GLY A 1 82 ? -6.785 9.822 17.849 1.00 93.44 82 GLY A C 1
ATOM 628 O O . GLY A 1 82 ? -7.255 10.261 16.803 1.00 93.44 82 GLY A O 1
ATOM 629 N N . THR A 1 83 ? -5.513 9.414 17.919 1.00 93.00 83 THR A N 1
ATOM 630 C CA . THR A 1 83 ? -4.605 9.446 16.763 1.00 93.00 83 THR A CA 1
ATOM 631 C C . THR A 1 83 ? -5.002 8.369 15.746 1.00 93.00 83 THR A C 1
ATOM 633 O O . THR A 1 83 ? -5.038 7.191 16.117 1.00 93.00 83 THR A O 1
ATOM 636 N N . PRO A 1 84 ? -5.249 8.705 14.463 1.00 91.31 84 PRO A N 1
ATOM 637 C CA . PRO A 1 84 ? -5.572 7.699 13.456 1.00 91.31 84 PRO A CA 1
ATOM 638 C C . PRO A 1 84 ? -4.415 6.730 13.212 1.00 91.31 84 PRO A C 1
ATOM 640 O O . PRO A 1 84 ? -3.236 7.103 13.212 1.00 91.31 84 PRO A O 1
ATOM 643 N N . SER A 1 85 ? -4.756 5.472 12.952 1.00 90.88 85 SER A N 1
ATOM 644 C CA . SER A 1 85 ? -3.779 4.406 12.736 1.00 90.88 85 SER A CA 1
ATOM 645 C C . SER A 1 85 ? -3.281 4.400 11.285 1.00 90.88 85 SER A C 1
ATOM 647 O O . SER A 1 85 ? -3.664 3.564 10.476 1.00 90.88 85 SER A O 1
ATOM 649 N N . TYR A 1 86 ? -2.398 5.347 10.948 1.00 89.81 86 TYR A N 1
ATOM 650 C CA . TYR A 1 86 ? -1.829 5.529 9.597 1.00 89.81 86 TYR A CA 1
ATOM 651 C C . TYR A 1 86 ? -0.822 4.454 9.158 1.00 89.81 86 TYR A C 1
ATOM 653 O O . TYR A 1 86 ? -0.335 4.479 8.028 1.00 89.81 86 TYR A O 1
ATOM 661 N N . LYS A 1 87 ? -0.452 3.530 10.048 1.00 90.69 87 LYS A N 1
ATOM 662 C CA . LYS A 1 87 ? 0.494 2.446 9.764 1.00 90.69 87 LYS A CA 1
ATOM 663 C C . LYS A 1 87 ? -0.189 1.106 9.981 1.00 90.69 87 LYS A C 1
ATOM 665 O O . LYS A 1 87 ? -1.031 0.978 10.862 1.00 90.69 87 LYS A O 1
ATOM 670 N N . SER A 1 88 ? 0.225 0.112 9.200 1.00 92.06 88 SER A N 1
ATOM 671 C CA . SER A 1 88 ? -0.236 -1.276 9.330 1.00 92.06 88 SER A CA 1
ATOM 672 C C . SER A 1 88 ? -1.749 -1.463 9.159 1.00 92.06 88 SER A C 1
ATOM 674 O O . SER A 1 88 ? -2.322 -2.389 9.729 1.00 92.06 88 SER A O 1
ATOM 676 N N . VAL A 1 89 ? -2.396 -0.615 8.352 1.00 93.69 89 VAL A N 1
ATOM 677 C CA . VAL A 1 89 ? -3.783 -0.839 7.925 1.00 93.69 89 VAL A CA 1
ATOM 678 C C . VAL A 1 89 ? -3.818 -2.068 7.011 1.00 93.69 89 VAL A C 1
ATOM 680 O O . VAL A 1 89 ? -3.115 -2.078 5.996 1.00 93.69 89 VAL A O 1
ATOM 683 N N . PRO A 1 90 ? -4.591 -3.116 7.344 1.00 95.44 90 PRO A N 1
ATOM 684 C CA . PRO A 1 90 ? -4.707 -4.287 6.490 1.00 95.44 90 PRO A CA 1
ATOM 685 C C . PRO A 1 90 ? -5.494 -3.934 5.227 1.00 95.44 90 PRO A C 1
ATOM 687 O O . PRO A 1 90 ? -6.493 -3.215 5.283 1.00 95.44 90 PRO A O 1
ATOM 690 N N . VAL A 1 91 ? -5.055 -4.465 4.088 1.00 96.56 91 VAL A N 1
ATOM 691 C CA . VAL A 1 91 ? -5.619 -4.139 2.774 1.00 96.56 91 VAL A CA 1
ATOM 692 C C . VAL A 1 91 ? -5.818 -5.380 1.912 1.00 96.56 91 VAL A C 1
ATOM 694 O O . VAL A 1 91 ? -5.076 -6.362 2.001 1.00 96.56 91 VAL A O 1
ATOM 697 N N . HIS A 1 92 ? -6.805 -5.311 1.029 1.00 96.19 92 HIS A N 1
ATOM 698 C CA . HIS A 1 92 ? -6.946 -6.178 -0.128 1.00 96.19 92 HIS A CA 1
ATOM 699 C C . HIS A 1 92 ? -6.315 -5.507 -1.347 1.00 96.19 92 HIS A C 1
ATOM 701 O O . HIS A 1 92 ? -6.410 -4.295 -1.514 1.00 96.19 92 HIS A O 1
ATOM 707 N N . ILE A 1 93 ? -5.682 -6.307 -2.204 1.00 96.44 93 ILE A N 1
ATOM 708 C CA . ILE A 1 93 ? -5.070 -5.849 -3.454 1.00 96.44 93 ILE A CA 1
ATOM 709 C C . ILE A 1 93 ? -5.635 -6.713 -4.570 1.00 96.44 93 ILE A C 1
ATOM 711 O O . ILE A 1 93 ? -5.582 -7.944 -4.482 1.00 96.44 93 ILE A O 1
ATOM 715 N N . ARG A 1 94 ? -6.182 -6.076 -5.602 1.00 93.56 94 ARG A N 1
ATOM 716 C CA . ARG A 1 94 ? -6.760 -6.741 -6.772 1.00 93.56 94 ARG A CA 1
ATOM 717 C C . ARG A 1 94 ? -6.275 -6.048 -8.040 1.00 93.56 94 ARG A C 1
ATO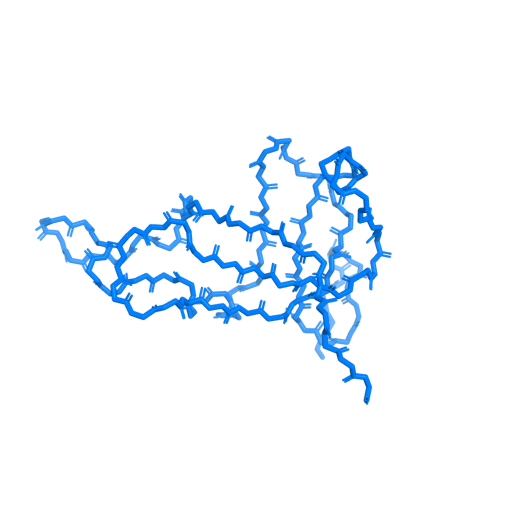M 719 O O . ARG A 1 94 ? -5.993 -4.851 -8.035 1.00 93.56 94 ARG A O 1
ATOM 726 N N . ARG A 1 95 ? -6.194 -6.792 -9.145 1.00 92.19 95 ARG A N 1
ATOM 727 C CA . ARG A 1 95 ? -6.038 -6.169 -10.464 1.00 92.19 95 ARG A CA 1
ATOM 728 C C . ARG A 1 95 ? -7.249 -5.273 -10.710 1.00 92.19 95 ARG A C 1
ATOM 730 O O . ARG A 1 95 ? -8.376 -5.698 -10.457 1.00 92.19 95 ARG A O 1
ATOM 737 N N . THR A 1 96 ? -7.020 -4.054 -11.187 1.00 84.75 96 THR A N 1
ATOM 738 C CA . THR A 1 96 ? -8.139 -3.189 -11.564 1.00 84.75 96 THR A CA 1
ATOM 739 C C . THR A 1 96 ? -8.880 -3.771 -12.770 1.00 84.75 96 THR A C 1
ATOM 741 O O . THR A 1 96 ? -8.266 -4.303 -13.695 1.00 84.75 96 THR A O 1
ATOM 744 N N . VAL A 1 97 ? -10.208 -3.676 -12.761 1.00 67.62 97 VAL A N 1
ATOM 745 C CA . VAL A 1 97 ? -11.075 -4.005 -13.909 1.00 67.62 97 VAL A CA 1
ATOM 746 C C . VAL A 1 97 ? -11.466 -2.760 -14.703 1.00 67.62 97 VAL A C 1
ATOM 748 O O . VAL A 1 97 ? -12.378 -2.815 -15.523 1.00 67.62 97 VAL A O 1
ATOM 751 N N . GLN A 1 98 ? -10.816 -1.621 -14.456 1.00 51.66 98 GLN A N 1
ATOM 752 C CA . GLN A 1 98 ? -11.215 -0.368 -15.078 1.00 51.66 98 GLN A CA 1
ATOM 753 C C . GLN A 1 98 ? -10.951 -0.416 -16.590 1.00 51.66 98 GLN A C 1
ATOM 755 O O . GLN A 1 98 ? -9.806 -0.410 -17.041 1.00 51.66 98 GLN A O 1
ATOM 760 N N . ALA A 1 99 ? -12.042 -0.524 -17.354 1.00 38.25 99 ALA A N 1
ATOM 761 C CA . ALA A 1 99 ? -12.049 -0.373 -18.799 1.00 38.25 99 ALA A CA 1
ATOM 762 C C . ALA A 1 99 ? -11.526 1.022 -19.167 1.00 38.25 99 ALA A C 1
ATOM 764 O O . ALA A 1 99 ? -11.850 2.001 -18.487 1.00 38.25 99 ALA A O 1
ATOM 765 N N . ALA A 1 100 ? -10.703 1.069 -20.216 1.00 36.56 100 ALA A N 1
ATOM 766 C CA . ALA A 1 100 ? -10.318 2.306 -20.884 1.00 36.56 100 ALA A CA 1
ATOM 767 C C . ALA A 1 100 ? -11.546 3.063 -21.413 1.00 36.56 100 ALA A C 1
ATOM 769 O O . ALA A 1 100 ? -12.526 2.386 -21.808 1.00 36.56 100 ALA A O 1
#

Secondary structure (DSSP, 8-state):
--BTTTTB-S---EEEE-HHHHHTTT--TT-EEEEEE-S--SS--EEEEEEEE-S--TT-EEE-TTTTGGGS-TT-B-TTT--B--SS--EEEEE-----

Mean predicted aligned error: 4.31 Å

Radius of gyration: 14.06 Å; Cα contacts (8 Å, |Δi|>4): 175; chains: 1; bounding box: 34×30×45 Å

Nearest PDB structures (foldseek):
  7r7t-assembly1_D  TM=7.997E-01  e=1.174E-03  Homo sapiens
  4kdi-assembly1_A  TM=8.232E-01  e=1.846E-03  Homo sapiens
  9boq-assembly1_A  TM=8.021E-01  e=3.301E-03  Homo sapiens
  5dyi-assembly2_H  TM=8.209E-01  e=1.281E-02  Homo sapiens
  6hd3-assembly1_C  TM=8.451E-01  e=1.126E-02  Arabidopsis thaliana

Solvent-accessible surface area (backbone atoms only — not comparable to full-atom values): 6160 Å² total; per-residue (Å²): 111,66,45,77,91,78,72,45,72,52,82,68,54,40,33,36,27,19,58,69,61,32,50,77,70,78,43,54,71,68,37,58,28,34,38,31,43,65,64,97,59,88,72,91,30,71,47,76,28,28,29,36,67,39,103,46,62,81,96,46,73,47,59,44,86,72,77,53,54,74,46,52,51,86,87,48,38,44,89,85,82,61,49,62,50,87,65,89,69,58,65,47,80,43,77,54,82,80,75,131